Protein AF-A0A963BQV9-F1 (afdb_monomer_lite)

Radius of gyration: 18.22 Å; chains: 1; bounding box: 57×37×56 Å

Sequence (132 aa):
WLVTAITWWYSAHRGRRTQSETAPTADRTGKTGLRALRAACLANDPEAGGKALLEWGRLRWPDAPPRTLGSIAERAINIELKKQIAELERALYAAAPLPWQGAALLTQLETERRTESTDRQPEEAIAPLHPG

pLDDT: mean 72.44, std 16.56, range [37.59, 91.5]

Structure (mmCIF, N/CA/C/O backbone):
data_AF-A0A963BQV9-F1
#
_entry.id   AF-A0A963BQV9-F1
#
loop_
_atom_site.group_PDB
_atom_site.id
_atom_site.type_symbol
_atom_site.label_atom_id
_atom_site.label_alt_id
_atom_site.label_comp_id
_atom_site.label_asym_id
_atom_site.label_entity_id
_atom_site.label_seq_id
_atom_site.pdbx_PDB_ins_code
_atom_site.Cartn_x
_atom_site.Cartn_y
_atom_site.Cartn_z
_atom_site.occupancy
_atom_site.B_iso_or_equiv
_atom_site.auth_seq_id
_atom_site.auth_comp_id
_atom_site.auth_asym_id
_atom_site.auth_atom_id
_atom_site.pdbx_PDB_model_num
ATOM 1 N N . TRP A 1 1 ? -24.384 4.672 8.769 1.00 46.34 1 TRP A N 1
ATOM 2 C CA . TRP A 1 1 ? -24.883 4.233 7.451 1.00 46.34 1 TRP A CA 1
ATOM 3 C C . TRP A 1 1 ? -23.814 4.424 6.365 1.00 46.34 1 TRP A C 1
ATOM 5 O O . TRP A 1 1 ? -24.007 5.212 5.455 1.00 46.34 1 TRP A O 1
ATOM 15 N N . LEU A 1 2 ? -22.666 3.734 6.467 1.00 54.50 2 LEU A N 1
ATOM 16 C CA . LEU A 1 2 ? -21.540 3.835 5.506 1.00 54.50 2 LEU A CA 1
ATOM 17 C C . LEU A 1 2 ? -21.179 2.490 4.844 1.00 54.50 2 LEU A C 1
ATOM 19 O O . LEU A 1 2 ? -20.424 2.449 3.881 1.00 54.50 2 LEU A O 1
ATOM 23 N N . VAL A 1 3 ? -21.758 1.388 5.328 1.00 52.09 3 VAL A N 1
ATOM 24 C CA . VAL A 1 3 ? -21.404 0.019 4.918 1.00 52.09 3 VAL A CA 1
ATOM 25 C C . VAL A 1 3 ? -21.944 -0.332 3.522 1.00 52.09 3 VAL A C 1
ATOM 27 O O . VAL A 1 3 ? -21.373 -1.161 2.822 1.00 52.09 3 VAL A O 1
ATOM 30 N N . THR A 1 4 ? -23.010 0.326 3.063 1.00 54.84 4 THR A N 1
ATOM 31 C CA . THR A 1 4 ? -23.666 0.006 1.783 1.00 54.84 4 THR A CA 1
ATOM 32 C C . THR A 1 4 ? -23.031 0.659 0.557 1.00 54.84 4 THR A C 1
ATOM 34 O O . THR A 1 4 ? -23.158 0.119 -0.535 1.00 54.84 4 THR A O 1
ATOM 37 N N . ALA A 1 5 ? -22.318 1.780 0.694 1.00 58.75 5 ALA A N 1
ATOM 38 C CA . ALA A 1 5 ? -21.676 2.421 -0.462 1.00 58.75 5 ALA A CA 1
ATOM 39 C C . ALA A 1 5 ? -20.437 1.643 -0.946 1.00 58.75 5 ALA A C 1
ATOM 41 O O . ALA A 1 5 ? -20.077 1.671 -2.122 1.00 58.75 5 ALA A O 1
ATOM 42 N N . ILE A 1 6 ? -19.803 0.905 -0.034 1.00 58.41 6 ILE A N 1
ATOM 43 C CA . ILE A 1 6 ? -18.519 0.237 -0.256 1.00 58.41 6 ILE A CA 1
ATOM 44 C C . ILE A 1 6 ? -18.697 -1.075 -1.034 1.00 58.41 6 ILE A C 1
ATOM 46 O O . ILE A 1 6 ? -17.863 -1.427 -1.871 1.00 58.41 6 ILE A O 1
ATOM 50 N N . THR A 1 7 ? -19.811 -1.782 -0.836 1.00 57.69 7 THR A N 1
ATOM 51 C CA . THR A 1 7 ? -20.075 -3.063 -1.511 1.00 57.69 7 THR A CA 1
ATOM 52 C C . THR A 1 7 ? -20.254 -2.922 -3.024 1.00 57.69 7 THR A C 1
ATOM 54 O O . THR A 1 7 ? -19.905 -3.844 -3.762 1.00 57.69 7 THR A O 1
ATOM 57 N N . TRP A 1 8 ? -20.709 -1.764 -3.509 1.00 55.94 8 TRP A N 1
ATOM 58 C CA . TRP A 1 8 ? -20.878 -1.510 -4.944 1.00 55.94 8 TRP A CA 1
ATOM 59 C C . TRP A 1 8 ? -19.581 -1.131 -5.667 1.00 55.94 8 TRP A C 1
ATOM 61 O O . TRP A 1 8 ? -19.401 -1.491 -6.831 1.00 55.94 8 TRP A O 1
ATOM 71 N N . TRP A 1 9 ? -18.634 -0.470 -4.995 1.00 56.06 9 TRP A N 1
ATOM 72 C CA . TRP A 1 9 ? -17.355 -0.130 -5.630 1.00 56.06 9 TRP A CA 1
ATOM 73 C C . TRP A 1 9 ? -16.522 -1.396 -5.874 1.00 56.06 9 TRP A C 1
ATOM 75 O O . TRP A 1 9 ? -16.004 -1.608 -6.974 1.00 56.06 9 TRP A O 1
ATOM 85 N N . TYR A 1 10 ? -16.456 -2.300 -4.893 1.00 56.78 10 TYR A N 1
ATOM 86 C CA . TYR A 1 10 ? -15.684 -3.538 -5.025 1.00 56.78 10 TYR A CA 1
ATOM 87 C C . TYR A 1 10 ? -16.254 -4.523 -6.056 1.00 56.78 10 TYR A C 1
ATOM 89 O O . TYR A 1 10 ? -15.478 -5.255 -6.677 1.00 56.78 10 TYR A O 1
ATOM 97 N N . SER A 1 11 ? -17.573 -4.538 -6.280 1.00 52.81 11 SER A N 1
ATOM 98 C CA . SER A 1 11 ? -18.191 -5.389 -7.305 1.00 52.81 11 SER A CA 1
ATOM 99 C C . SER A 1 11 ? -18.044 -4.797 -8.710 1.00 52.81 11 SER A C 1
ATOM 101 O O . SER A 1 11 ? -17.703 -5.527 -9.641 1.00 52.81 11 SER A O 1
ATOM 103 N N . ALA A 1 12 ? -18.172 -3.474 -8.860 1.00 53.66 12 ALA A N 1
ATOM 104 C CA . ALA A 1 12 ? -17.993 -2.796 -10.143 1.00 53.66 12 ALA A CA 1
ATOM 105 C C . ALA A 1 12 ? -16.540 -2.857 -10.655 1.00 53.66 12 ALA A C 1
ATOM 107 O O . ALA A 1 12 ? -16.310 -2.895 -11.864 1.00 53.66 12 ALA A O 1
ATOM 108 N N . HIS A 1 13 ? -15.549 -2.915 -9.756 1.00 54.69 13 HIS A N 1
ATOM 109 C CA . HIS A 1 13 ? -14.131 -3.028 -10.129 1.00 54.69 13 HIS A CA 1
ATOM 110 C C . HIS A 1 13 ? -13.626 -4.468 -10.329 1.00 54.69 13 HIS A C 1
ATOM 112 O O . HIS A 1 13 ? -12.580 -4.657 -10.947 1.00 54.69 13 HIS A O 1
ATOM 118 N N . ARG A 1 14 ? -14.356 -5.500 -9.880 1.00 49.50 14 ARG A N 1
ATOM 119 C CA . ARG A 1 14 ? -14.003 -6.915 -10.139 1.00 49.50 14 ARG A CA 1
ATOM 120 C C . ARG A 1 14 ? -14.447 -7.429 -11.513 1.00 49.50 14 ARG A C 1
ATOM 122 O O . ARG A 1 14 ? -14.068 -8.534 -11.890 1.00 49.50 14 ARG A O 1
ATOM 129 N N . GLY A 1 15 ? -15.186 -6.629 -12.281 1.00 41.94 15 GLY A N 1
ATOM 130 C CA . GLY A 1 15 ? -15.764 -7.017 -13.572 1.00 41.94 15 GLY A CA 1
ATOM 131 C C . GLY A 1 15 ? -14.820 -7.045 -14.782 1.00 41.94 15 GLY A C 1
ATOM 132 O O . GLY A 1 15 ? -15.303 -7.191 -15.897 1.00 41.94 15 GLY A O 1
ATOM 133 N N . ARG A 1 16 ? -13.496 -6.898 -14.629 1.00 44.31 16 ARG A N 1
ATOM 134 C CA . ARG A 1 16 ? -12.549 -6.996 -15.764 1.00 44.31 16 ARG A CA 1
ATOM 135 C C . ARG A 1 16 ? -11.379 -7.919 -15.457 1.00 44.31 16 ARG A C 1
ATOM 137 O O . ARG A 1 16 ? -10.220 -7.519 -15.445 1.00 44.31 16 ARG A O 1
ATOM 144 N N . ARG A 1 17 ? -11.691 -9.188 -15.219 1.00 52.50 17 ARG A N 1
ATOM 145 C CA . ARG A 1 17 ? -10.735 -10.286 -15.382 1.00 52.50 17 ARG A CA 1
ATOM 146 C C . ARG A 1 17 ? -11.261 -11.231 -16.447 1.00 52.50 17 ARG A C 1
ATOM 148 O O . ARG A 1 17 ? -11.931 -12.181 -16.082 1.00 52.50 17 ARG A O 1
ATOM 155 N N . THR A 1 18 ? -10.941 -10.911 -17.703 1.00 47.69 18 THR A N 1
ATOM 156 C CA . THR A 1 18 ? -10.470 -11.816 -18.774 1.00 47.69 18 THR A CA 1
ATOM 157 C C . THR A 1 18 ? -10.569 -11.104 -20.126 1.00 47.69 18 THR A C 1
ATOM 159 O O . THR A 1 18 ? -11.643 -11.026 -20.703 1.00 47.69 18 THR A O 1
ATOM 162 N N . GLN A 1 19 ? -9.451 -10.589 -20.639 1.00 40.84 19 GLN A N 1
ATOM 163 C CA . GLN A 1 19 ? -8.916 -10.984 -21.950 1.00 40.84 19 GLN A CA 1
ATOM 164 C C . GLN A 1 19 ? -7.643 -10.204 -22.263 1.00 40.84 19 GLN A C 1
ATOM 166 O O . GLN A 1 19 ? -7.550 -8.997 -22.048 1.00 40.84 19 GLN A O 1
ATOM 171 N N . SER A 1 20 ? -6.658 -10.967 -22.715 1.00 51.47 20 SER A N 1
ATOM 172 C CA . SER A 1 20 ? -5.416 -10.523 -23.319 1.00 51.47 20 SER A CA 1
ATOM 173 C C . SER A 1 20 ? -5.659 -9.692 -24.585 1.00 51.47 20 SER A C 1
ATOM 175 O O . SER A 1 20 ? -6.724 -9.771 -25.191 1.00 51.47 20 SER A O 1
ATOM 177 N N . GLU A 1 21 ? -4.586 -9.010 -24.993 1.00 49.47 21 GLU A N 1
ATOM 178 C CA . GLU A 1 21 ? -4.182 -8.708 -26.376 1.00 49.47 21 GLU A CA 1
ATOM 179 C C . GLU A 1 21 ? -4.191 -7.226 -26.814 1.00 49.47 21 GLU A C 1
ATOM 181 O O . GLU A 1 21 ? -5.218 -6.560 -26.923 1.00 49.47 21 GLU A O 1
ATOM 186 N N . THR A 1 22 ? -2.980 -6.777 -27.182 1.00 37.59 22 THR A N 1
ATOM 187 C CA . THR A 1 22 ? -2.608 -5.642 -28.060 1.00 37.59 22 THR A CA 1
ATOM 188 C C . THR A 1 22 ? -2.680 -4.185 -27.549 1.00 37.59 22 THR A C 1
ATOM 190 O O . THR A 1 22 ? -3.659 -3.484 -27.758 1.00 37.59 22 THR A O 1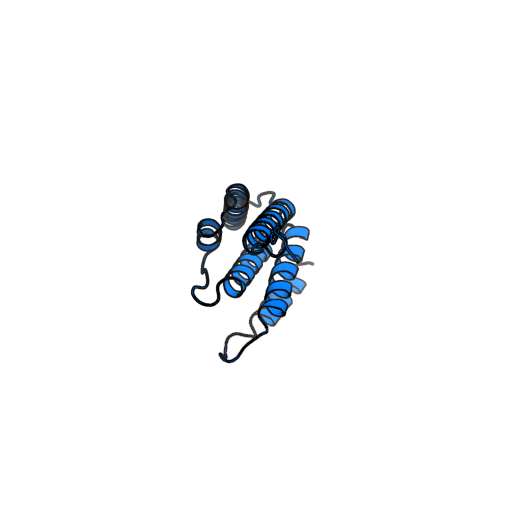
ATOM 193 N N . ALA A 1 23 ? -1.538 -3.710 -27.013 1.00 44.28 23 ALA A N 1
ATOM 194 C CA . ALA A 1 23 ? -0.941 -2.35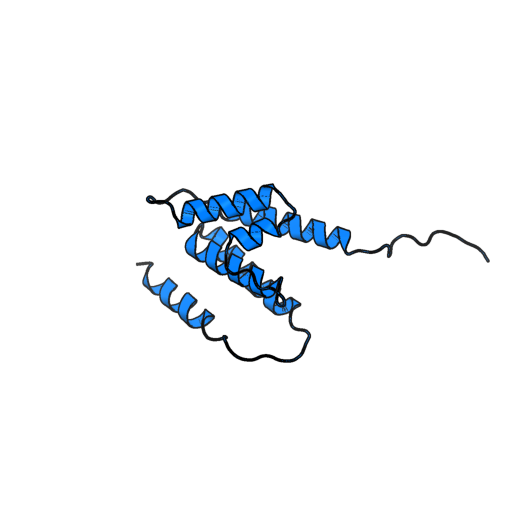6 -27.130 1.00 44.28 23 ALA A CA 1
ATOM 195 C C . ALA A 1 23 ? -1.805 -1.080 -26.866 1.00 44.28 23 ALA A C 1
ATOM 197 O O . ALA A 1 23 ? -2.941 -1.123 -26.410 1.00 44.28 23 ALA A O 1
ATOM 198 N N . PRO A 1 24 ? -1.215 0.119 -27.024 1.00 43.09 24 PRO A N 1
ATOM 199 C CA . PRO A 1 24 ? -0.716 0.979 -25.953 1.00 43.09 24 PRO A CA 1
ATOM 200 C C . PRO A 1 24 ? -1.837 1.653 -25.127 1.00 43.09 24 PRO A C 1
ATOM 202 O O . PRO A 1 24 ? -2.348 2.719 -25.465 1.00 43.09 24 PRO A O 1
ATOM 205 N N . THR A 1 25 ? -2.196 1.068 -23.983 1.00 46.78 25 THR A N 1
ATOM 206 C CA . THR A 1 25 ? -3.096 1.696 -22.989 1.00 46.78 25 THR A CA 1
ATOM 207 C C . THR A 1 25 ? -2.512 1.728 -21.570 1.00 46.78 25 THR A C 1
ATOM 209 O O . THR A 1 25 ? -3.204 2.112 -20.623 1.00 46.78 25 THR A O 1
ATOM 212 N N . ALA A 1 26 ? -1.222 1.402 -21.411 1.00 51.19 26 ALA A N 1
ATOM 213 C CA . ALA A 1 26 ? -0.512 1.421 -20.127 1.00 51.19 26 ALA A CA 1
ATOM 214 C C . ALA A 1 26 ? -0.632 2.781 -19.403 1.00 51.19 26 ALA A C 1
ATOM 216 O O . ALA A 1 26 ? -0.866 2.829 -18.193 1.00 51.19 26 ALA A O 1
ATOM 217 N N . ASP A 1 27 ? -0.601 3.889 -20.154 1.00 49.66 27 ASP A N 1
ATOM 218 C CA . ASP A 1 27 ? -0.718 5.250 -19.616 1.00 49.66 27 ASP A CA 1
ATOM 219 C C . ASP A 1 27 ? -2.094 5.594 -19.026 1.00 49.66 27 ASP A C 1
ATOM 221 O O . ASP A 1 27 ? -2.190 6.339 -18.045 1.00 49.66 27 ASP A O 1
ATOM 225 N N . ARG A 1 28 ? -3.189 5.078 -19.603 1.00 51.16 28 ARG A N 1
ATOM 226 C CA . ARG A 1 28 ? -4.550 5.373 -19.113 1.00 51.16 28 ARG A CA 1
ATOM 227 C C . ARG A 1 28 ? -4.897 4.520 -17.902 1.00 51.16 28 ARG A C 1
ATOM 229 O O . ARG A 1 28 ? -5.502 5.016 -16.952 1.00 51.16 28 ARG A O 1
ATOM 236 N N . THR A 1 29 ? -4.477 3.261 -17.900 1.00 54.50 29 THR A N 1
ATOM 237 C CA . THR A 1 29 ? -4.799 2.334 -16.814 1.00 54.50 29 THR A CA 1
ATOM 238 C C . THR A 1 29 ? -3.965 2.634 -15.566 1.00 54.50 29 THR A C 1
ATOM 240 O O . THR A 1 29 ? -4.523 2.696 -14.470 1.00 54.50 29 THR A O 1
ATOM 243 N N . GLY A 1 30 ? -2.678 2.980 -15.720 1.00 55.25 30 GLY A N 1
ATOM 244 C CA . GLY A 1 30 ? -1.825 3.417 -14.605 1.00 55.25 30 GLY A CA 1
ATOM 245 C C . GLY A 1 30 ? -2.341 4.675 -13.890 1.00 55.25 30 GLY A C 1
ATOM 246 O O . GLY A 1 30 ? -2.301 4.754 -12.659 1.00 55.25 30 GLY A O 1
ATOM 247 N N . LYS A 1 31 ? -2.918 5.630 -14.638 1.00 58.84 31 LYS A N 1
ATOM 248 C CA . LYS A 1 31 ? -3.572 6.827 -14.074 1.00 58.84 31 LYS A CA 1
ATOM 249 C C . LYS A 1 31 ? -4.822 6.485 -13.254 1.00 58.84 31 LYS A C 1
ATOM 251 O O . LYS A 1 31 ? -5.089 7.157 -12.260 1.00 58.84 31 LYS A O 1
ATOM 256 N N . THR A 1 32 ? -5.567 5.446 -13.631 1.00 64.00 32 THR A N 1
ATOM 257 C CA . THR A 1 32 ? -6.773 5.008 -12.906 1.00 64.00 32 THR A CA 1
ATOM 258 C C . THR A 1 32 ? -6.425 4.295 -11.598 1.00 64.00 32 THR A C 1
ATOM 260 O O . THR A 1 32 ? -7.012 4.616 -10.566 1.00 64.00 32 THR A O 1
ATOM 263 N N . GLY A 1 33 ? -5.418 3.412 -11.602 1.00 68.81 33 GLY A N 1
ATOM 264 C CA . GLY A 1 33 ? -4.957 2.728 -10.386 1.00 68.81 33 GLY A CA 1
ATOM 265 C C . GLY A 1 33 ? -4.441 3.700 -9.320 1.00 68.81 33 GLY A C 1
ATOM 266 O O . GLY A 1 33 ? -4.820 3.616 -8.153 1.00 68.81 33 GLY A O 1
ATOM 267 N N . LEU A 1 34 ? -3.661 4.704 -9.732 1.00 76.62 34 LEU A N 1
ATOM 268 C CA . LEU A 1 34 ? -3.154 5.729 -8.817 1.00 76.62 34 LEU A CA 1
ATOM 269 C C . LEU A 1 34 ? -4.267 6.642 -8.272 1.00 76.62 34 LEU A C 1
ATOM 271 O O . LEU A 1 34 ? -4.211 7.066 -7.121 1.00 76.62 34 LEU A O 1
ATOM 275 N N . ARG A 1 35 ? -5.296 6.946 -9.075 1.00 78.81 35 ARG A N 1
ATOM 276 C CA . ARG A 1 35 ? -6.464 7.717 -8.613 1.00 78.81 35 ARG A CA 1
ATOM 277 C C . ARG A 1 35 ? -7.245 6.976 -7.531 1.00 78.81 35 ARG A C 1
ATOM 279 O O . ARG A 1 35 ? -7.625 7.601 -6.545 1.00 78.81 35 ARG A O 1
ATOM 286 N N . ALA A 1 36 ? -7.457 5.671 -7.703 1.00 77.88 36 ALA A N 1
ATOM 287 C CA . ALA A 1 36 ? -8.114 4.839 -6.698 1.00 77.88 36 ALA A CA 1
ATOM 288 C C . ALA A 1 36 ? -7.296 4.784 -5.400 1.00 77.88 36 ALA A C 1
ATOM 290 O O . ALA A 1 36 ? -7.850 4.985 -4.321 1.00 77.88 36 ALA A O 1
ATOM 291 N N . LEU A 1 37 ? -5.973 4.618 -5.514 1.00 83.44 37 LEU A N 1
ATOM 292 C CA . LEU A 1 37 ? -5.072 4.674 -4.364 1.00 83.44 37 LEU A CA 1
ATOM 293 C C . LEU A 1 37 ? -5.153 6.035 -3.667 1.00 83.44 37 LEU A C 1
ATOM 295 O O . LEU A 1 37 ? -5.293 6.091 -2.451 1.00 83.44 37 LEU A O 1
ATOM 299 N N . ARG A 1 38 ? -5.158 7.136 -4.430 1.00 84.12 38 ARG A N 1
ATOM 300 C CA . ARG A 1 38 ? -5.282 8.485 -3.869 1.00 84.12 38 ARG A CA 1
ATOM 301 C C . ARG A 1 38 ? -6.584 8.676 -3.097 1.00 84.12 38 ARG A C 1
ATOM 303 O O . ARG A 1 38 ? -6.553 9.226 -2.003 1.00 84.12 38 ARG A O 1
ATOM 310 N N . ALA A 1 39 ? -7.707 8.209 -3.637 1.00 81.88 39 ALA A N 1
ATOM 311 C CA . ALA A 1 39 ? -8.998 8.287 -2.958 1.00 81.88 39 ALA A CA 1
ATOM 312 C C . ALA A 1 39 ? -9.009 7.480 -1.647 1.00 81.88 39 ALA A C 1
ATOM 314 O O . ALA A 1 39 ? -9.432 8.003 -0.619 1.00 81.88 39 ALA A O 1
ATOM 315 N N . ALA A 1 40 ? -8.487 6.250 -1.663 1.00 83.50 40 ALA A N 1
ATOM 316 C CA . ALA A 1 40 ? -8.382 5.410 -0.470 1.00 83.50 40 ALA A CA 1
ATOM 317 C C . ALA A 1 40 ? -7.476 6.030 0.605 1.00 83.50 40 ALA A C 1
ATOM 319 O O . ALA A 1 40 ? -7.808 6.045 1.789 1.00 83.50 40 ALA A O 1
ATOM 320 N N . CYS A 1 41 ? -6.355 6.607 0.178 1.00 83.31 41 CYS A N 1
ATOM 321 C CA . CYS A 1 41 ? -5.418 7.289 1.055 1.00 83.31 41 CYS A CA 1
ATOM 322 C C . CYS A 1 41 ? -5.999 8.569 1.672 1.00 83.31 41 CYS A C 1
ATOM 324 O O . CYS A 1 41 ? -5.745 8.834 2.841 1.00 83.31 41 CYS A O 1
ATOM 326 N N . LEU A 1 42 ? -6.800 9.342 0.929 1.00 82.56 42 LEU A N 1
ATOM 327 C CA . LEU A 1 42 ? -7.521 10.505 1.468 1.00 82.56 42 LEU A CA 1
ATOM 328 C C . LEU A 1 42 ? -8.620 10.100 2.458 1.00 82.56 42 LEU A C 1
ATOM 330 O O . LEU A 1 42 ? -8.900 10.839 3.397 1.00 82.56 42 LEU A O 1
ATOM 334 N N . ALA A 1 43 ? -9.222 8.926 2.263 1.00 82.38 43 ALA A N 1
ATOM 335 C CA . ALA A 1 43 ? -10.189 8.349 3.189 1.00 82.38 43 ALA A CA 1
ATOM 336 C C . ALA A 1 43 ? -9.539 7.689 4.422 1.00 82.38 43 ALA A C 1
ATOM 338 O O . ALA A 1 43 ? -10.266 7.260 5.314 1.00 82.38 43 ALA A O 1
ATOM 339 N N . ASN A 1 44 ? -8.199 7.599 4.480 1.00 84.31 44 ASN A N 1
ATOM 340 C CA . ASN A 1 44 ? -7.445 6.837 5.484 1.00 84.31 44 ASN A CA 1
ATOM 341 C C . ASN A 1 44 ? -7.976 5.403 5.671 1.00 84.31 44 ASN A C 1
ATOM 343 O O . ASN A 1 44 ? -7.997 4.877 6.781 1.00 84.31 44 ASN A O 1
ATOM 347 N N . ASP A 1 45 ? -8.402 4.769 4.576 1.00 85.06 45 ASP A N 1
ATOM 348 C CA . ASP A 1 45 ? -8.917 3.401 4.575 1.00 85.06 45 ASP A CA 1
ATOM 349 C C . ASP A 1 45 ? -7.793 2.419 4.184 1.00 85.06 45 ASP A C 1
ATOM 351 O O . ASP A 1 45 ? -7.454 2.326 2.995 1.00 85.06 45 ASP A O 1
ATOM 355 N N . PRO A 1 46 ? -7.192 1.689 5.147 1.00 85.69 46 PRO A N 1
ATOM 356 C CA . PRO A 1 46 ? -6.102 0.765 4.857 1.00 85.69 46 PRO A CA 1
ATOM 357 C C . PRO A 1 46 ? -6.558 -0.407 3.978 1.00 85.69 46 PRO A C 1
ATOM 359 O O . PRO A 1 46 ? -5.804 -0.846 3.111 1.00 85.69 46 PRO A O 1
ATOM 362 N N . GLU A 1 47 ? -7.799 -0.887 4.105 1.00 84.81 47 GLU A N 1
ATOM 363 C CA . GLU A 1 47 ? -8.316 -1.962 3.249 1.00 84.81 47 GLU A CA 1
ATOM 364 C C . GLU A 1 47 ? -8.406 -1.538 1.787 1.00 84.81 47 GLU A C 1
ATOM 366 O O . GLU A 1 47 ? -7.964 -2.266 0.886 1.00 84.81 47 GLU A O 1
ATOM 371 N N . ALA A 1 48 ? -8.983 -0.362 1.546 1.00 83.44 48 ALA A N 1
ATOM 372 C CA . ALA A 1 48 ? -9.055 0.205 0.209 1.00 83.44 48 ALA A CA 1
ATOM 373 C C . ALA A 1 48 ? -7.656 0.545 -0.321 1.00 83.44 48 ALA A C 1
ATOM 375 O O . ALA A 1 48 ? -7.363 0.270 -1.487 1.00 83.44 48 ALA A O 1
ATOM 376 N N . GLY A 1 49 ? -6.775 1.065 0.539 1.00 86.19 49 GLY A N 1
ATOM 377 C CA . GLY A 1 49 ? -5.392 1.400 0.211 1.00 86.19 49 GLY A CA 1
ATOM 378 C C . GLY A 1 49 ? -4.597 0.181 -0.248 1.00 86.19 49 GLY A C 1
ATOM 379 O O . GLY A 1 49 ? -3.992 0.210 -1.318 1.00 86.19 49 GLY A O 1
ATOM 380 N N . GLY A 1 50 ? -4.666 -0.926 0.496 1.00 86.56 50 GLY A N 1
ATOM 381 C CA . GLY A 1 50 ? -3.979 -2.173 0.157 1.00 86.56 50 GLY A CA 1
ATOM 382 C C . GLY A 1 50 ? -4.446 -2.770 -1.169 1.00 86.56 50 GLY A C 1
ATOM 383 O O . GLY A 1 50 ? -3.633 -3.135 -2.020 1.00 86.56 50 GLY A O 1
ATOM 384 N N . LYS A 1 51 ? -5.761 -2.815 -1.403 1.00 84.81 51 LYS A N 1
ATOM 385 C CA . LYS A 1 51 ? -6.315 -3.325 -2.668 1.00 84.81 51 LYS A CA 1
ATOM 386 C C . LYS A 1 51 ? -5.930 -2.429 -3.848 1.00 84.81 51 LYS A C 1
ATOM 388 O O . LYS A 1 51 ? -5.509 -2.939 -4.884 1.00 84.81 51 LYS A O 1
ATOM 393 N N . ALA A 1 52 ? -6.030 -1.109 -3.690 1.00 86.38 52 ALA A N 1
ATOM 394 C CA . ALA A 1 52 ? -5.651 -0.160 -4.731 1.00 86.38 52 ALA A CA 1
ATOM 395 C C . ALA A 1 52 ? -4.147 -0.206 -5.042 1.00 86.38 52 ALA A C 1
ATOM 397 O O . ALA A 1 52 ? -3.761 -0.108 -6.207 1.00 86.38 52 ALA A O 1
ATOM 398 N N . LEU A 1 53 ? -3.302 -0.409 -4.027 1.00 86.94 53 LEU A N 1
ATOM 399 C CA . LEU A 1 53 ? -1.858 -0.545 -4.196 1.00 86.94 53 LEU A CA 1
ATOM 400 C C . LEU A 1 53 ? -1.493 -1.838 -4.940 1.00 86.94 53 LEU A C 1
ATOM 402 O O . LEU A 1 53 ? -0.658 -1.805 -5.843 1.00 86.94 53 LEU A O 1
ATOM 406 N N . LEU A 1 54 ? -2.165 -2.955 -4.641 1.00 86.62 54 LEU A N 1
ATOM 407 C CA . LEU A 1 54 ? -2.015 -4.204 -5.397 1.00 86.62 54 LEU A CA 1
ATOM 408 C C . LEU A 1 54 ? -2.407 -4.044 -6.866 1.00 86.62 54 LEU A C 1
ATOM 410 O O . LEU A 1 54 ? -1.666 -4.475 -7.750 1.00 86.62 54 LEU A O 1
ATOM 414 N N . GLU A 1 55 ? -3.546 -3.409 -7.143 1.00 83.38 55 GLU A N 1
ATOM 415 C CA . GLU A 1 55 ? -3.974 -3.146 -8.520 1.00 83.38 55 GLU A CA 1
ATOM 416 C C . GLU A 1 55 ? -2.991 -2.220 -9.242 1.00 83.38 55 GLU A C 1
ATOM 418 O O . GLU A 1 55 ? -2.593 -2.510 -10.368 1.00 83.38 55 GLU A O 1
ATOM 423 N N . TRP A 1 56 ? -2.504 -1.165 -8.582 1.00 85.75 56 TRP A N 1
ATOM 424 C CA . TRP A 1 56 ? -1.429 -0.334 -9.126 1.00 85.75 56 TRP A CA 1
ATOM 425 C C . TRP A 1 56 ? -0.178 -1.164 -9.460 1.00 85.75 56 TRP A C 1
ATOM 427 O O . TRP A 1 56 ? 0.364 -1.024 -10.555 1.00 85.75 56 TRP A O 1
ATOM 437 N N . GLY A 1 57 ? 0.234 -2.079 -8.579 1.00 84.75 57 GLY A N 1
ATOM 438 C CA . GLY A 1 57 ? 1.364 -2.976 -8.819 1.00 84.75 57 GLY A CA 1
ATOM 439 C C . GLY A 1 57 ? 1.149 -3.901 -10.022 1.00 84.75 57 GLY A C 1
ATOM 440 O O . GLY A 1 57 ? 2.045 -4.053 -10.850 1.00 84.75 57 GLY A O 1
ATOM 441 N N . ARG A 1 58 ? -0.051 -4.472 -10.185 1.00 83.19 58 ARG A N 1
ATOM 442 C CA . ARG A 1 58 ? -0.401 -5.289 -11.367 1.00 83.19 58 ARG A CA 1
ATOM 443 C C . ARG A 1 58 ? -0.296 -4.498 -12.669 1.00 83.19 58 ARG A C 1
ATOM 445 O O . ARG A 1 58 ? 0.104 -5.053 -13.685 1.00 83.19 58 ARG A O 1
ATOM 452 N N . LEU A 1 59 ? -0.662 -3.219 -12.638 1.00 80.81 59 LEU A N 1
ATOM 453 C CA . LEU A 1 59 ? -0.587 -2.327 -13.795 1.00 80.81 59 LEU A CA 1
ATOM 454 C C . LEU A 1 59 ? 0.843 -1.866 -14.084 1.00 80.81 59 LEU A C 1
ATOM 456 O O . LEU A 1 59 ? 1.200 -1.675 -15.243 1.00 80.81 59 LEU A O 1
ATOM 460 N N . ARG A 1 60 ? 1.651 -1.677 -13.036 1.00 80.31 60 ARG A N 1
ATOM 461 C CA . ARG A 1 60 ? 3.059 -1.279 -13.134 1.00 80.31 60 ARG A CA 1
ATOM 462 C C . ARG A 1 60 ? 3.940 -2.417 -13.653 1.00 80.31 60 ARG A C 1
ATOM 464 O O . ARG A 1 60 ? 4.862 -2.147 -14.415 1.00 80.31 60 ARG A O 1
ATOM 471 N N . TRP A 1 61 ? 3.655 -3.657 -13.256 1.00 82.69 61 TRP A N 1
ATOM 472 C CA . TRP A 1 61 ? 4.424 -4.847 -13.628 1.00 82.69 61 TRP A CA 1
ATOM 473 C C . TRP A 1 61 ? 3.522 -5.926 -14.250 1.00 82.69 61 TRP A C 1
ATOM 475 O O . TRP A 1 61 ? 3.231 -6.926 -13.589 1.00 82.69 61 TRP A O 1
ATOM 485 N N . PRO A 1 62 ? 3.074 -5.748 -15.506 1.00 76.19 62 PRO A N 1
ATOM 486 C CA . PRO A 1 62 ? 2.195 -6.712 -16.167 1.00 76.19 62 PRO A CA 1
ATOM 487 C C . PRO A 1 62 ? 2.860 -8.080 -16.386 1.00 76.19 62 PRO A C 1
ATOM 489 O O . PRO A 1 62 ? 2.180 -9.094 -16.252 1.00 76.19 62 PRO A O 1
ATOM 492 N N . ASP A 1 63 ? 4.172 -8.122 -16.652 1.00 76.31 63 ASP A N 1
ATOM 493 C CA . ASP A 1 63 ? 4.925 -9.366 -16.890 1.00 76.31 63 ASP A CA 1
ATOM 494 C C . ASP A 1 63 ? 5.079 -10.236 -15.634 1.00 76.31 63 ASP A C 1
ATOM 496 O O . ASP A 1 63 ? 5.037 -11.462 -15.695 1.00 76.31 63 ASP A O 1
ATOM 500 N N . ALA A 1 64 ? 5.231 -9.605 -14.470 1.00 79.62 64 ALA A N 1
ATOM 501 C CA . ALA A 1 64 ? 5.386 -10.288 -13.189 1.00 79.62 64 ALA A CA 1
ATOM 502 C C . ALA A 1 64 ? 4.545 -9.574 -12.122 1.00 79.62 64 ALA A C 1
ATOM 504 O O . ALA A 1 64 ? 5.109 -8.837 -11.302 1.00 79.62 64 ALA A O 1
ATOM 505 N N . PRO A 1 65 ? 3.210 -9.752 -12.129 1.00 80.50 65 PRO A N 1
ATOM 506 C CA . PRO A 1 65 ? 2.310 -8.983 -11.286 1.00 80.50 65 PRO A CA 1
ATOM 507 C C . PRO A 1 65 ? 2.492 -9.360 -9.810 1.00 80.50 65 PRO A C 1
ATOM 509 O O . PRO A 1 65 ? 2.344 -10.536 -9.454 1.00 80.50 65 PRO A O 1
ATOM 512 N N . PRO A 1 66 ? 2.774 -8.389 -8.925 1.00 80.88 66 PRO A N 1
ATOM 513 C CA . PRO A 1 66 ? 2.889 -8.656 -7.499 1.00 80.88 66 PRO A CA 1
ATOM 514 C C . PRO A 1 66 ? 1.545 -9.136 -6.938 1.00 80.88 66 PRO A C 1
ATOM 516 O O . PRO A 1 66 ? 0.477 -8.627 -7.291 1.00 80.88 66 PRO A O 1
ATOM 519 N N . ARG A 1 67 ? 1.598 -10.152 -6.070 1.00 82.50 67 ARG A N 1
ATOM 520 C CA . ARG A 1 67 ? 0.408 -10.754 -5.437 1.00 82.50 67 ARG A CA 1
ATOM 521 C C . ARG A 1 67 ? 0.218 -10.301 -3.990 1.00 82.50 67 ARG A C 1
ATOM 523 O O . ARG A 1 67 ? -0.861 -10.503 -3.442 1.00 82.50 67 ARG A O 1
ATOM 530 N N . THR A 1 68 ? 1.241 -9.692 -3.397 1.00 86.62 68 THR A N 1
ATOM 531 C CA . THR A 1 68 ? 1.255 -9.197 -2.018 1.00 86.62 68 THR A CA 1
ATOM 532 C C . THR A 1 68 ? 1.808 -7.774 -1.974 1.00 86.62 68 THR A C 1
ATOM 534 O O . THR A 1 68 ? 2.504 -7.337 -2.896 1.00 86.62 68 THR A O 1
ATOM 537 N N . LEU A 1 69 ? 1.476 -7.044 -0.907 1.00 87.44 69 LEU A N 1
ATOM 538 C CA . LEU A 1 69 ? 2.005 -5.703 -0.661 1.00 87.44 69 LEU A CA 1
ATOM 539 C C . LEU A 1 69 ? 3.518 -5.754 -0.405 1.00 87.44 69 LEU A C 1
ATOM 541 O O . LEU A 1 69 ? 4.254 -4.969 -1.000 1.00 87.44 69 LEU A O 1
ATOM 545 N N . GLY A 1 70 ? 3.993 -6.759 0.336 1.00 87.19 70 GLY A N 1
ATOM 546 C CA . GLY A 1 70 ? 5.419 -7.072 0.462 1.00 87.19 70 GLY A CA 1
ATOM 547 C C . GLY A 1 70 ? 6.169 -7.185 -0.875 1.00 87.19 70 GLY A C 1
ATOM 548 O O . GLY A 1 70 ? 7.216 -6.565 -1.028 1.00 87.19 70 GLY A O 1
ATOM 549 N N . SER A 1 71 ? 5.618 -7.857 -1.897 1.00 87.19 71 SER A N 1
ATOM 550 C CA . SER A 1 71 ? 6.273 -7.931 -3.220 1.00 87.19 71 SER A CA 1
ATOM 551 C C . SER A 1 71 ? 6.394 -6.574 -3.922 1.00 87.19 71 SER A C 1
ATOM 553 O O . SER A 1 71 ? 7.268 -6.391 -4.767 1.00 87.19 71 SER A O 1
ATOM 555 N N . ILE A 1 72 ? 5.513 -5.620 -3.608 1.00 87.81 72 ILE A N 1
ATOM 556 C CA . ILE A 1 72 ? 5.626 -4.240 -4.099 1.00 87.81 72 ILE A CA 1
ATOM 557 C C . ILE A 1 72 ? 6.739 -3.516 -3.337 1.00 87.81 72 ILE A C 1
ATOM 559 O O . ILE A 1 72 ? 7.563 -2.853 -3.960 1.00 87.81 72 ILE A O 1
ATOM 563 N N . ALA A 1 73 ? 6.807 -3.686 -2.014 1.00 89.31 73 ALA A N 1
ATOM 564 C CA . ALA A 1 73 ? 7.860 -3.106 -1.182 1.00 89.31 73 ALA A CA 1
ATOM 565 C C . ALA A 1 73 ? 9.260 -3.635 -1.542 1.00 89.31 73 ALA A C 1
ATOM 567 O O . ALA A 1 73 ? 10.231 -2.882 -1.531 1.00 89.31 73 ALA A O 1
ATOM 568 N N . GLU A 1 74 ? 9.388 -4.908 -1.911 1.00 88.81 74 GLU A N 1
ATOM 569 C CA . GLU A 1 74 ? 10.656 -5.476 -2.383 1.00 88.81 74 GLU A CA 1
ATOM 570 C C . GLU A 1 74 ? 11.170 -4.761 -3.634 1.00 88.81 74 GLU A C 1
ATOM 572 O O . GLU A 1 74 ? 12.360 -4.457 -3.723 1.00 88.81 74 GLU A O 1
ATOM 577 N N . ARG A 1 75 ? 10.259 -4.439 -4.559 1.00 85.38 75 ARG A N 1
ATOM 578 C CA . ARG A 1 75 ? 10.558 -3.754 -5.823 1.00 85.38 75 ARG A CA 1
ATOM 579 C C . ARG A 1 75 ? 10.728 -2.249 -5.677 1.00 85.38 75 ARG A C 1
ATOM 581 O O . ARG A 1 75 ? 11.283 -1.634 -6.582 1.00 85.38 75 ARG A O 1
ATOM 588 N N . ALA A 1 76 ? 10.248 -1.671 -4.579 1.00 85.69 76 ALA A N 1
ATOM 589 C CA . ALA A 1 76 ? 10.424 -0.257 -4.309 1.00 85.69 76 ALA A CA 1
ATOM 590 C C . ALA A 1 76 ? 11.912 0.069 -4.119 1.00 85.69 76 ALA A C 1
ATOM 592 O O . ALA A 1 76 ? 12.659 -0.690 -3.493 1.00 85.69 76 ALA A O 1
ATOM 593 N N . ILE A 1 77 ? 12.347 1.210 -4.634 1.00 85.19 77 ILE A N 1
ATOM 594 C CA . ILE A 1 77 ? 13.718 1.701 -4.449 1.00 85.19 77 ILE A CA 1
ATOM 595 C C . ILE A 1 77 ? 13.789 2.555 -3.179 1.00 85.19 77 ILE A C 1
ATOM 597 O O . ILE A 1 77 ? 14.763 2.487 -2.428 1.00 85.19 77 ILE A O 1
ATOM 601 N N . ASN A 1 78 ? 12.735 3.322 -2.885 1.00 86.19 78 ASN A N 1
ATOM 602 C CA . ASN A 1 78 ? 12.705 4.215 -1.736 1.00 86.19 78 ASN A CA 1
ATOM 603 C C . ASN A 1 78 ? 12.420 3.436 -0.440 1.00 86.19 78 ASN A C 1
ATOM 605 O O . ASN A 1 78 ? 11.345 2.863 -0.260 1.00 86.19 78 ASN A O 1
ATOM 609 N N . ILE A 1 79 ? 13.367 3.467 0.503 1.00 87.75 79 ILE A N 1
ATOM 610 C CA . ILE A 1 79 ? 13.234 2.840 1.830 1.00 87.75 79 ILE A CA 1
ATOM 611 C C . ILE A 1 79 ? 12.005 3.373 2.577 1.00 87.75 79 ILE A C 1
ATOM 613 O O . ILE A 1 79 ? 11.323 2.617 3.267 1.00 87.75 79 ILE A O 1
ATOM 617 N N . GLU A 1 80 ? 11.692 4.657 2.425 1.00 88.38 80 GLU A N 1
ATOM 618 C CA . GLU A 1 80 ? 10.547 5.267 3.092 1.00 88.38 80 GLU A CA 1
ATOM 619 C C . GLU A 1 80 ? 9.224 4.769 2.499 1.00 88.38 80 GLU A C 1
ATOM 621 O O . GLU A 1 80 ? 8.280 4.508 3.244 1.00 88.38 80 GLU A O 1
ATOM 626 N N . LEU A 1 81 ? 9.169 4.500 1.187 1.00 88.00 81 LEU A N 1
ATOM 627 C CA . LEU A 1 81 ? 8.013 3.827 0.591 1.00 88.00 81 LEU A CA 1
ATOM 628 C C . LEU A 1 81 ? 7.844 2.413 1.166 1.00 88.00 81 LEU A C 1
ATOM 630 O O . LEU A 1 81 ? 6.727 2.033 1.515 1.00 88.00 81 LEU A O 1
ATOM 634 N N . LYS A 1 82 ? 8.934 1.653 1.341 1.00 91.50 82 LYS A N 1
ATOM 635 C CA . LYS A 1 82 ? 8.873 0.312 1.959 1.00 91.50 82 LYS A CA 1
ATOM 636 C C . LYS A 1 82 ? 8.282 0.358 3.363 1.00 91.50 82 LYS A C 1
ATOM 638 O O . LYS A 1 82 ? 7.414 -0.452 3.680 1.00 91.50 82 LYS A O 1
ATOM 643 N N . LYS A 1 83 ? 8.714 1.318 4.189 1.00 91.06 83 LYS A N 1
ATOM 644 C CA . LYS A 1 83 ? 8.163 1.508 5.539 1.00 91.06 83 LYS A CA 1
ATOM 645 C C . LYS A 1 83 ? 6.674 1.817 5.501 1.00 91.06 83 LYS A C 1
ATOM 647 O O . LYS A 1 83 ? 5.917 1.193 6.231 1.00 91.06 83 LYS A O 1
ATOM 652 N N . GLN A 1 84 ? 6.249 2.723 4.623 1.00 90.69 84 GLN A N 1
ATOM 653 C CA . GLN A 1 84 ? 4.838 3.081 4.486 1.00 90.69 84 GLN A CA 1
ATOM 654 C C . GLN A 1 84 ? 3.972 1.886 4.055 1.00 90.69 84 GLN A C 1
ATOM 656 O O . GLN A 1 84 ? 2.853 1.718 4.541 1.00 90.69 84 GLN A O 1
ATOM 661 N N . ILE A 1 85 ? 4.492 1.011 3.188 1.00 90.56 85 ILE A N 1
ATOM 662 C CA . ILE A 1 85 ? 3.811 -0.234 2.806 1.00 90.56 85 ILE A CA 1
ATOM 663 C C . ILE A 1 85 ? 3.726 -1.204 3.995 1.00 90.56 85 ILE A C 1
ATOM 665 O O . ILE A 1 85 ? 2.668 -1.787 4.224 1.00 90.56 85 ILE A O 1
ATOM 669 N N . ALA A 1 86 ? 4.790 -1.337 4.788 1.00 89.94 86 ALA A N 1
ATOM 670 C CA . ALA A 1 86 ? 4.772 -2.162 5.996 1.00 89.94 86 ALA A CA 1
ATOM 671 C C . ALA A 1 86 ? 3.810 -1.613 7.069 1.00 89.94 86 ALA A C 1
ATOM 673 O O . ALA A 1 86 ? 3.124 -2.379 7.743 1.00 89.94 86 ALA A O 1
ATOM 674 N N . GLU A 1 87 ? 3.706 -0.288 7.219 1.00 90.06 87 GLU A N 1
ATOM 675 C CA . GLU A 1 87 ? 2.725 0.349 8.107 1.00 90.06 87 GLU A CA 1
ATOM 676 C C . GLU A 1 87 ? 1.289 0.075 7.663 1.00 90.06 87 GLU A C 1
ATOM 678 O O . GLU A 1 87 ? 0.430 -0.198 8.504 1.00 90.06 87 GLU A O 1
ATOM 683 N N . LEU A 1 88 ? 1.038 0.098 6.352 1.00 89.38 88 LEU A N 1
ATOM 684 C CA . LEU A 1 88 ? -0.240 -0.293 5.768 1.00 89.38 88 LEU A CA 1
ATOM 685 C C . LEU A 1 88 ? -0.555 -1.770 6.047 1.00 89.38 88 LEU A C 1
ATOM 687 O O . LEU A 1 88 ? -1.651 -2.075 6.508 1.00 89.38 88 LEU A O 1
ATOM 691 N N . GLU A 1 89 ? 0.392 -2.686 5.830 1.00 89.56 89 GLU A N 1
ATOM 692 C CA . GLU A 1 89 ? 0.216 -4.104 6.181 1.00 89.56 89 GLU A CA 1
ATOM 693 C C . GLU A 1 89 ? -0.084 -4.278 7.674 1.00 89.56 89 GLU A C 1
ATOM 695 O O . GLU A 1 89 ? -1.005 -5.005 8.046 1.00 89.56 89 GLU A O 1
ATOM 700 N N . ARG A 1 90 ? 0.623 -3.552 8.544 1.00 88.62 90 ARG A N 1
ATOM 701 C CA . ARG A 1 90 ? 0.355 -3.580 9.983 1.00 88.62 90 ARG A CA 1
ATOM 702 C C . ARG A 1 90 ? -1.048 -3.072 10.309 1.00 88.62 90 ARG A C 1
ATOM 704 O O . ARG A 1 90 ? -1.710 -3.675 11.141 1.00 88.62 90 ARG A O 1
ATOM 711 N N . ALA A 1 91 ? -1.507 -1.997 9.671 1.00 87.56 91 ALA A N 1
ATOM 712 C CA . ALA A 1 91 ? -2.856 -1.469 9.867 1.00 87.56 91 ALA A CA 1
ATOM 713 C C . ALA A 1 91 ? -3.946 -2.434 9.365 1.00 87.56 91 ALA A C 1
ATOM 715 O O . ALA A 1 91 ? -5.006 -2.515 9.976 1.00 87.56 91 ALA A O 1
ATOM 716 N N . LEU A 1 92 ? -3.672 -3.187 8.294 1.00 85.38 92 LEU A N 1
ATOM 717 C CA . LEU A 1 92 ? -4.571 -4.206 7.741 1.00 85.38 92 LEU A CA 1
ATOM 718 C C . LEU A 1 92 ? -4.727 -5.429 8.646 1.00 85.38 92 LEU A C 1
ATOM 720 O O . LEU A 1 92 ? -5.820 -5.975 8.759 1.00 85.38 92 LEU A O 1
ATOM 724 N N . TYR A 1 93 ? -3.631 -5.882 9.254 1.00 85.75 93 TYR A N 1
ATOM 725 C CA . TYR A 1 93 ? -3.605 -7.115 10.046 1.00 85.75 93 TYR A CA 1
ATOM 726 C C . TYR A 1 93 ? -3.648 -6.880 11.556 1.00 85.75 93 TYR A C 1
ATOM 728 O O . TYR A 1 93 ? -3.560 -7.832 12.333 1.00 85.75 93 TYR A O 1
ATOM 736 N N . ALA A 1 94 ? -3.759 -5.632 12.000 1.00 84.44 94 ALA A N 1
ATOM 737 C CA . ALA A 1 94 ? -3.840 -5.345 13.415 1.00 84.44 94 ALA A CA 1
ATOM 738 C C . ALA A 1 94 ? -5.150 -5.842 14.023 1.00 84.44 94 ALA A C 1
ATOM 740 O O . ALA A 1 94 ? -6.230 -5.687 13.462 1.00 84.44 94 ALA A O 1
ATOM 741 N N . ALA A 1 95 ? -5.046 -6.376 15.238 1.00 78.31 95 ALA A N 1
ATOM 742 C CA . ALA A 1 95 ? -6.201 -6.815 16.014 1.00 78.31 95 ALA A CA 1
ATOM 743 C C . ALA A 1 95 ? -7.123 -5.653 16.438 1.00 78.31 95 ALA A C 1
ATOM 745 O O . ALA A 1 95 ? -8.272 -5.884 16.807 1.00 78.31 95 ALA A O 1
ATOM 746 N N . ALA A 1 96 ? -6.625 -4.413 16.397 1.00 78.06 96 ALA A N 1
ATOM 747 C CA . ALA A 1 96 ? -7.368 -3.200 16.709 1.00 78.06 96 ALA A CA 1
ATOM 748 C C . ALA A 1 96 ? -7.168 -2.150 15.601 1.00 78.06 96 ALA A C 1
ATOM 750 O O . ALA A 1 96 ? -6.119 -2.159 14.956 1.00 78.06 96 ALA A O 1
ATOM 751 N N . PRO A 1 97 ? -8.120 -1.221 15.391 1.00 73.00 97 PRO A N 1
ATOM 752 C CA . PRO A 1 97 ? -7.966 -0.145 14.416 1.00 73.00 97 PRO A CA 1
ATOM 753 C C . PRO A 1 97 ? -6.753 0.728 14.760 1.00 73.00 97 PRO A C 1
ATOM 755 O O . PRO A 1 97 ? -6.746 1.401 15.792 1.00 73.00 97 PRO A O 1
ATOM 758 N N . LEU A 1 98 ? -5.725 0.724 13.906 1.00 79.75 98 LEU A N 1
ATOM 759 C CA . LEU A 1 98 ? -4.602 1.653 14.031 1.00 79.75 98 LEU A CA 1
ATOM 760 C C . LEU A 1 98 ? -4.847 2.925 13.214 1.00 79.75 98 LEU A C 1
ATOM 762 O O . LEU A 1 98 ? -5.399 2.853 12.115 1.00 79.75 98 LEU A O 1
ATOM 766 N N . PRO A 1 99 ? -4.365 4.083 13.699 1.00 76.62 99 PRO A N 1
ATOM 767 C CA . PRO A 1 99 ? -4.308 5.284 12.886 1.00 76.62 99 PRO A CA 1
ATOM 768 C C . PRO A 1 99 ? -3.309 5.066 11.743 1.00 76.62 99 PRO A C 1
ATOM 770 O O . PRO A 1 99 ? -2.097 5.024 11.955 1.00 76.62 99 PRO A O 1
ATOM 773 N N . TRP A 1 100 ? -3.825 4.919 10.526 1.00 85.44 100 TRP A N 1
ATOM 774 C CA . TRP A 1 100 ? -3.039 4.861 9.298 1.00 85.44 100 TRP A CA 1
ATOM 775 C C . TRP A 1 100 ? -3.208 6.165 8.515 1.00 85.44 100 TRP A C 1
ATOM 777 O O . TRP A 1 100 ? -4.315 6.686 8.399 1.00 85.44 100 TRP A O 1
ATOM 787 N N . GLN A 1 101 ? -2.105 6.703 7.994 1.00 84.31 101 GLN A N 1
ATOM 788 C CA . GLN A 1 101 ? -2.076 7.975 7.271 1.00 84.31 101 GLN A CA 1
ATOM 789 C C . GLN A 1 101 ? -1.756 7.718 5.803 1.00 84.31 101 GLN A C 1
ATOM 791 O O . GLN A 1 101 ? -0.598 7.714 5.384 1.00 84.31 101 GLN A O 1
ATOM 796 N N . GLY A 1 102 ? -2.796 7.533 4.992 1.00 83.31 102 GLY A N 1
ATOM 797 C CA . GLY A 1 102 ? -2.618 7.187 3.582 1.00 83.31 102 GLY A CA 1
ATOM 798 C C . GLY A 1 102 ? -1.894 8.265 2.765 1.00 83.31 102 GLY A C 1
ATOM 799 O O . GLY A 1 102 ? -1.259 7.956 1.755 1.00 83.31 102 GLY A O 1
ATOM 800 N N . ALA A 1 103 ? -1.940 9.526 3.206 1.00 86.25 103 ALA A N 1
ATOM 801 C CA . ALA A 1 103 ? -1.234 10.639 2.572 1.00 86.25 103 ALA A CA 1
ATOM 802 C C . ALA A 1 103 ? 0.299 10.476 2.583 1.00 86.25 103 ALA A C 1
ATOM 804 O O . ALA A 1 103 ? 0.961 10.839 1.605 1.00 86.25 103 ALA A O 1
ATOM 805 N N . ALA A 1 104 ? 0.865 9.898 3.649 1.00 87.56 104 ALA A N 1
ATOM 806 C CA . ALA A 1 104 ? 2.304 9.662 3.752 1.00 87.56 104 ALA A CA 1
ATOM 807 C C . ALA A 1 104 ? 2.765 8.646 2.695 1.00 87.56 104 ALA A C 1
ATOM 809 O O . ALA A 1 104 ? 3.698 8.919 1.937 1.00 87.56 104 ALA A O 1
ATOM 810 N N . LEU A 1 105 ? 2.030 7.538 2.551 1.00 88.56 105 LEU A N 1
ATOM 811 C CA . LEU A 1 105 ? 2.275 6.526 1.521 1.00 88.56 105 LEU A CA 1
ATOM 812 C C . LEU A 1 105 ? 2.212 7.105 0.100 1.00 88.56 105 LEU A C 1
ATOM 814 O O . LEU A 1 105 ? 3.103 6.844 -0.709 1.00 88.56 105 LEU A O 1
ATOM 818 N N . LEU A 1 106 ? 1.197 7.922 -0.207 1.00 87.12 106 LEU A N 1
ATOM 819 C CA . LEU A 1 106 ? 1.088 8.570 -1.522 1.00 87.12 106 LEU A CA 1
ATOM 820 C C . LEU A 1 106 ? 2.288 9.454 -1.838 1.00 87.12 106 LEU A C 1
ATOM 822 O O . LEU A 1 106 ? 2.802 9.412 -2.953 1.00 87.12 106 LEU A O 1
ATOM 826 N N . THR A 1 107 ? 2.722 10.250 -0.863 1.00 88.75 107 THR A N 1
ATOM 827 C CA . THR A 1 107 ? 3.824 11.200 -1.041 1.00 88.75 107 THR A CA 1
ATOM 828 C C . THR A 1 107 ? 5.115 10.464 -1.395 1.00 88.75 107 THR A C 1
ATOM 830 O O . THR A 1 107 ? 5.823 10.854 -2.327 1.00 88.75 107 THR A O 1
ATOM 833 N N . GLN A 1 108 ? 5.393 9.349 -0.713 1.00 89.75 108 GLN A N 1
ATOM 834 C CA . GLN A 1 108 ? 6.570 8.529 -1.004 1.00 89.75 108 GLN A CA 1
ATOM 835 C C . GLN A 1 108 ? 6.475 7.838 -2.366 1.00 89.75 108 GLN A C 1
ATOM 837 O O . GLN A 1 108 ? 7.455 7.819 -3.111 1.00 89.75 108 GLN A O 1
ATOM 842 N N . LEU A 1 109 ? 5.290 7.347 -2.737 1.00 87.19 109 LEU A N 1
ATOM 843 C CA . LEU A 1 109 ? 5.061 6.709 -4.034 1.00 87.19 109 LEU A CA 1
ATOM 844 C C . LEU A 1 109 ? 5.238 7.691 -5.205 1.00 87.19 109 LEU A C 1
ATOM 846 O O . LEU A 1 109 ? 5.782 7.341 -6.252 1.00 87.19 109 LEU A O 1
ATOM 850 N N . GLU A 1 110 ? 4.761 8.926 -5.052 1.00 86.88 110 GLU A N 1
ATOM 851 C CA . GLU A 1 110 ? 4.937 9.981 -6.052 1.00 86.88 110 GLU A CA 1
ATOM 852 C C . GLU A 1 110 ? 6.394 10.427 -6.169 1.00 86.88 110 GLU A C 1
ATOM 854 O O . GLU A 1 110 ? 6.866 10.664 -7.283 1.00 86.88 110 GLU A O 1
ATOM 859 N N . THR A 1 111 ? 7.102 10.492 -5.040 1.00 87.12 111 THR A N 1
ATOM 860 C CA . THR A 1 111 ? 8.535 10.804 -4.997 1.00 87.12 111 THR A CA 1
ATOM 861 C C . THR A 1 111 ? 9.336 9.745 -5.744 1.00 87.12 111 THR A C 1
ATOM 863 O O . THR A 1 111 ? 10.087 10.088 -6.650 1.00 87.12 111 THR A O 1
ATOM 866 N N . GLU A 1 112 ? 9.109 8.461 -5.453 1.00 84.56 112 GLU A N 1
ATOM 867 C CA . GLU A 1 112 ? 9.800 7.359 -6.129 1.00 84.56 112 GLU A CA 1
ATOM 868 C C . GLU A 1 112 ? 9.550 7.365 -7.641 1.00 84.56 112 GLU A C 1
ATOM 870 O O . GLU A 1 112 ? 10.496 7.334 -8.426 1.00 84.56 112 GLU A O 1
ATOM 875 N N . ARG A 1 113 ? 8.291 7.529 -8.066 1.00 82.44 113 ARG A N 1
ATOM 876 C CA . ARG A 1 113 ? 7.953 7.633 -9.494 1.00 82.44 113 ARG A CA 1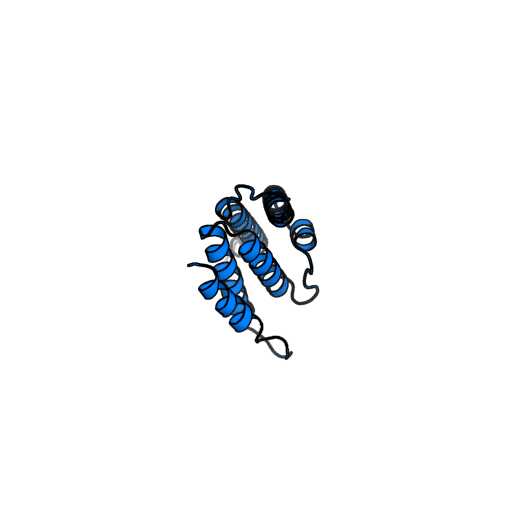
ATOM 877 C C . ARG A 1 113 ? 8.635 8.810 -10.182 1.00 82.44 113 ARG A C 1
ATOM 879 O O . ARG A 1 113 ? 8.957 8.711 -11.367 1.00 82.44 113 ARG A O 1
ATOM 886 N N . ARG A 1 114 ? 8.800 9.939 -9.486 1.00 80.88 114 ARG A N 1
ATOM 887 C CA . ARG A 1 114 ? 9.509 11.106 -10.023 1.00 80.88 114 ARG A CA 1
ATOM 888 C C . ARG A 1 114 ? 10.994 10.786 -10.180 1.00 80.88 114 ARG A C 1
ATOM 890 O O . ARG A 1 114 ? 11.527 11.041 -11.253 1.00 80.88 114 ARG A O 1
ATOM 897 N N . THR A 1 115 ? 11.614 10.164 -9.179 1.00 76.88 115 THR A N 1
ATOM 898 C CA . THR A 1 115 ? 13.017 9.729 -9.231 1.00 76.88 115 THR A CA 1
ATOM 899 C C . THR A 1 115 ? 13.268 8.744 -10.378 1.00 76.88 115 THR A C 1
ATOM 901 O O . THR A 1 115 ? 14.186 8.953 -11.162 1.00 76.88 115 THR A O 1
ATOM 904 N N . GLU A 1 116 ? 12.404 7.740 -10.562 1.00 69.62 116 GLU A N 1
ATOM 905 C CA . GLU A 1 116 ? 12.485 6.808 -11.701 1.00 69.62 116 GLU A CA 1
ATOM 906 C C . GLU A 1 116 ? 12.307 7.504 -13.064 1.00 69.62 116 GLU A C 1
ATOM 908 O O . GLU A 1 116 ? 12.822 7.037 -14.077 1.00 69.62 116 GLU A O 1
ATOM 913 N N . SER A 1 117 ? 11.540 8.598 -13.120 1.00 64.62 117 SER A N 1
ATOM 914 C CA . SER A 1 117 ? 11.336 9.356 -14.362 1.00 64.62 117 SER A CA 1
ATOM 915 C C . SER A 1 117 ? 12.556 10.206 -14.712 1.00 64.62 117 SER A C 1
ATOM 917 O O . SER A 1 117 ? 12.858 10.355 -15.890 1.00 64.62 117 SER A O 1
ATOM 919 N N . THR A 1 118 ? 13.261 10.732 -13.706 1.00 58.56 118 THR A N 1
ATOM 920 C CA . THR A 1 118 ? 14.525 11.456 -13.894 1.00 58.56 118 THR A CA 1
ATOM 921 C C . THR A 1 118 ? 15.631 10.530 -14.402 1.00 58.56 118 THR A C 1
ATOM 923 O O . THR A 1 118 ? 16.383 10.934 -15.278 1.00 58.56 118 THR A O 1
ATOM 926 N N . ASP A 1 119 ? 15.681 9.280 -13.936 1.00 55.62 119 ASP A N 1
ATOM 927 C CA . ASP A 1 119 ? 16.655 8.276 -14.399 1.00 55.62 119 ASP A CA 1
ATOM 928 C C . ASP A 1 119 ? 16.378 7.791 -15.840 1.00 55.62 119 ASP A C 1
ATOM 930 O O . ASP A 1 119 ? 17.289 7.470 -16.597 1.00 55.62 119 ASP A O 1
ATOM 934 N N . ARG A 1 120 ? 15.105 7.805 -16.266 1.00 50.56 120 ARG A N 1
ATOM 935 C CA . ARG A 1 120 ? 14.679 7.464 -17.638 1.00 50.56 120 ARG A CA 1
ATOM 936 C C . ARG A 1 120 ? 14.739 8.616 -18.636 1.00 50.56 120 ARG A C 1
ATOM 938 O O . ARG A 1 120 ? 14.324 8.413 -19.777 1.00 50.56 120 ARG A O 1
ATOM 945 N N . GLN A 1 121 ? 15.211 9.799 -18.250 1.00 41.06 121 GLN A N 1
ATOM 946 C CA . GLN A 1 121 ? 15.613 10.801 -19.232 1.00 41.06 121 GLN A CA 1
ATOM 947 C C . GLN A 1 121 ? 17.078 10.543 -19.600 1.00 41.06 121 GLN A C 1
ATOM 949 O O . GLN A 1 121 ? 17.959 11.013 -18.880 1.00 41.06 121 GLN A O 1
ATOM 954 N N . PRO A 1 122 ? 17.381 9.834 -20.708 1.00 44.22 122 PRO A N 1
ATOM 955 C CA . PRO A 1 122 ? 18.671 10.044 -21.330 1.00 44.22 122 PRO A CA 1
ATOM 956 C C . PRO A 1 122 ? 18.694 11.516 -21.733 1.00 44.22 122 PRO A C 1
ATOM 958 O O . PRO A 1 122 ? 17.776 11.984 -22.396 1.00 44.22 122 PRO A O 1
ATOM 961 N N . GLU A 1 123 ? 19.682 12.259 -21.256 1.00 48.31 123 GLU A N 1
ATOM 962 C CA . GLU A 1 123 ? 20.664 12.850 -22.165 1.00 48.31 123 GLU A CA 1
ATOM 963 C C . GLU A 1 123 ? 20.132 13.589 -23.423 1.00 48.31 123 GLU A C 1
ATOM 965 O O . GLU A 1 123 ? 20.855 13.731 -24.396 1.00 48.31 123 GLU A O 1
ATOM 970 N N . GLU A 1 124 ? 18.912 14.134 -23.444 1.00 45.91 124 GLU A N 1
ATOM 971 C CA . GLU A 1 124 ? 18.458 15.079 -24.484 1.00 45.91 124 GLU A CA 1
ATOM 972 C C . GLU A 1 124 ? 18.865 16.522 -24.128 1.00 45.91 124 GLU A C 1
ATOM 974 O O . GLU A 1 124 ? 18.332 17.503 -24.641 1.00 45.91 124 GLU A O 1
ATOM 979 N N . ALA A 1 125 ? 19.829 16.650 -23.214 1.00 49.22 125 ALA A N 1
ATOM 980 C CA . ALA A 1 125 ? 20.424 17.906 -22.788 1.00 49.22 125 ALA A CA 1
ATOM 981 C C . ALA A 1 125 ? 21.957 17.856 -22.745 1.00 49.22 125 ALA A C 1
ATOM 983 O O . ALA A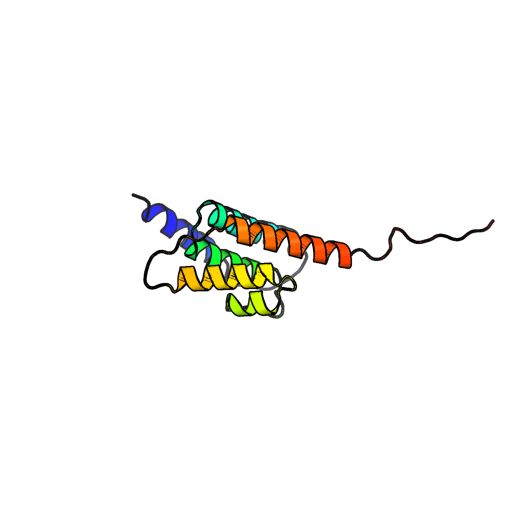 1 125 ? 22.555 18.706 -22.093 1.00 49.22 125 ALA A O 1
ATOM 984 N N . ILE A 1 126 ? 22.610 16.913 -23.438 1.00 55.06 126 ILE A N 1
ATOM 985 C CA . ILE A 1 126 ? 24.048 17.016 -23.718 1.00 55.06 126 ILE A CA 1
ATOM 986 C C . ILE A 1 126 ? 24.327 16.568 -25.157 1.00 55.06 126 ILE A C 1
ATOM 988 O O . ILE A 1 126 ? 24.613 15.412 -25.441 1.00 55.06 126 ILE A O 1
ATOM 992 N N . ALA A 1 127 ? 24.332 17.541 -26.063 1.00 52.25 127 ALA A N 1
ATOM 993 C CA . ALA A 1 127 ? 25.300 17.537 -27.151 1.00 52.25 127 ALA A CA 1
ATOM 994 C C . ALA A 1 127 ? 25.981 18.916 -27.237 1.00 52.25 127 ALA A C 1
ATOM 996 O O . ALA A 1 127 ? 25.613 19.734 -28.078 1.00 52.25 127 ALA A O 1
ATOM 997 N N . PRO A 1 128 ? 26.963 19.238 -26.373 1.00 69.69 128 PRO A N 1
ATOM 998 C CA . PRO A 1 128 ? 27.978 20.208 -26.716 1.00 69.69 128 PRO A CA 1
ATOM 999 C C . PRO A 1 128 ? 29.032 19.493 -27.571 1.00 69.69 128 PRO A C 1
ATOM 1001 O O . PRO A 1 128 ? 29.592 18.486 -27.143 1.00 69.69 128 PRO A O 1
ATOM 1004 N N . LEU A 1 129 ? 29.274 20.013 -28.779 1.00 48.34 129 LEU A N 1
ATOM 1005 C CA . LEU A 1 129 ? 30.586 20.399 -29.336 1.00 48.34 129 LEU A CA 1
ATOM 1006 C C . LEU A 1 129 ? 30.522 20.494 -30.886 1.00 48.34 129 LEU A C 1
ATOM 1008 O O . LEU A 1 129 ? 30.390 19.482 -31.563 1.00 48.34 129 LEU A O 1
ATOM 1012 N N . HIS A 1 130 ? 30.582 21.754 -31.368 1.00 43.66 130 HIS A N 1
ATOM 1013 C CA . HIS A 1 130 ? 31.175 22.376 -32.592 1.00 43.66 130 HIS A CA 1
ATOM 1014 C C . HIS A 1 130 ? 31.912 21.486 -33.640 1.00 43.66 130 HIS A C 1
ATOM 1016 O O . HIS A 1 130 ? 32.353 20.413 -33.246 1.00 43.66 130 HIS A O 1
ATOM 1022 N N . PRO A 1 131 ? 32.227 21.909 -34.907 1.00 60.22 131 PRO A N 1
ATOM 1023 C CA . PRO A 1 131 ? 32.250 23.259 -35.523 1.00 60.22 131 PRO A CA 1
ATOM 1024 C C . PRO A 1 131 ? 31.674 23.346 -36.974 1.00 60.22 131 PRO A C 1
ATOM 1026 O O . PRO A 1 131 ? 31.278 22.345 -37.567 1.00 60.22 131 PRO A O 1
ATOM 1029 N N . GLY A 1 132 ? 31.685 24.548 -37.563 1.00 49.41 132 GLY A N 1
ATOM 1030 C CA . GLY A 1 132 ? 31.543 24.819 -39.000 1.00 49.41 132 GLY A CA 1
ATOM 1031 C C . GLY A 1 132 ? 32.234 26.129 -39.348 1.00 49.41 132 GLY A C 1
ATOM 1032 O O . GLY A 1 132 ? 32.037 27.084 -38.563 1.00 49.41 132 GLY A O 1
#

Secondary structure (DSSP, 8-state):
--HHHHHHHHHHHSS----------HHHHHHHHHHHHHHHHHTT-HHHHHHHHHHHHHHH-SSS---SHHHHHHH-S-HHHHHHHHHHHHHHH-SS-----HHHHHHHHHHHHHHHHHHT---TT-------

Foldseek 3Di:
DPVVVVVVVVVVVVPDPDDDDDDDPLVVQLVVLLVQLVVCLVVQPLVSNQVSVQSNQCSVCVPDRDPGLCVVLVVQPDPQLNVLSVVSVCCVPPPDHDRRRSVSNSVSVVVSVVVVVVVPDPDPPDDDDDDD

=== Feature glossary ===
The record interleaves many kinds of information about one protein. Here is each kind framed as the question it answers.

Q: What are the backbone torsion angles?
A: φ (phi) and ψ (psi) are the two rotatable backbone dihedrals per residue: φ is the C(i-1)–N–Cα–C torsion, ψ is the N–Cα–C–N(i+1) torsion, both in degrees on (−180°, 180°]. α-helical residues cluster near (−60°, −45°); β-strand residues near (−120°, +130°). A Ramachandran plot is simply a scatter of (φ, ψ) for every residue.

Q: What is the amino-acid chain?
A: This is the polypeptide sequence — one letter per residue, N-terminus first. Length ranges from a few dozen residues for small domains to over a thousand for large multi-domain proteins.

Q: How mobile is each atom in the crystal?
A: For experimental (PDB) structures, the B-factor (temperature factor) quantifies the positional spread of each atom in the crystal — a combination of thermal vibration and static disorder — in units of Å². High B-factors mark flexible loops or poorly resolved regions; low B-factors mark the rigid, well-ordered core.

Q: Are the domains correctly placed relative to each other?
A: Predicted Aligned Error (PAE) is an AlphaFold confidence matrix: entry (i, j) is the expected error in the position of residue j, in ångströms, when the prediction is superimposed on the true structure at residue i. Low PAE within a block of residues means that block is internally rigid and well-predicted; high PAE between two blocks means their relative placement is uncertain even if each block individually is confident.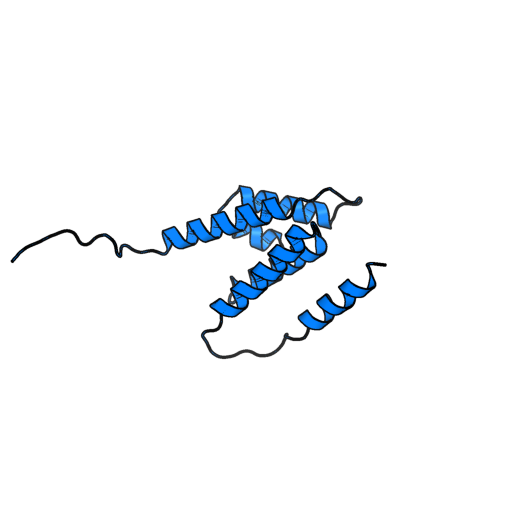

Q: How confident is the AlphaFold model at each residue?
A: pLDDT is the predicted lDDT-Cα score: AlphaFold's confidence that the local environment of each residue (all inter-atomic distances within 15 Å) is correctly placed. It is a per-residue number between 0 and 100, with higher meaning more reliable.

Q: What family and function is it annotated with?
A: Functional annotations link the protein to curated databases. InterPro entries identify conserved domains and families by matching the sequence against member-database signatures (Pfam, PROSITE, CDD, …). Gene Ontology (GO) terms describe molecular function, biological process, and cellular component in a controlled vocabulary. CATH places the structure in a hierarchical fold classification (Class/Architecture/Topology/Homologous-superfamily). The organism is the source species.

Q: How big and how compact is the whole molecule?
A: Three whole-structure scalars: the radius of gyration (RMS distance of Cα from centroid, in Å), the count of Cα–Cα contacts (pairs closer than 8 Å and separated by more than four residues in sequence — i.e. tertiary, not local, contacts), and the bounding-box dimensions. Together they distinguish compact globular folds from extended fibres or disordered chains.

Q: What known structures does this most resemble?
A: The Foldseek neighbor list gives the closest experimentally determined structures in the PDB, ranked by structural alignment. TM-score near 1 means near-identical fold; near 0.3 means only rough topology match. This is how one finds what a novel AlphaFold prediction most resembles in the solved-structure universe.

Q: Which residues are buried vs exposed?
A: SASA measures how much of the protein is reachable by solvent. It is computed by rolling a water-sized probe over the atomic surface and summing the exposed area (Å²). Per-residue SASA distinguishes core (buried, low SASA) from surface (exposed, high SASA) residues; total SASA is a whole-molecule size measure.

Q: Which residues are in helices, strands, or loops?
A: Eight-state secondary structure (DSSP): H is the canonical α-helix, G the tighter 3₁₀-helix, I the wider π-helix; E/B are β-structure, T and S are turns and bends, and '-' is everything else. DSSP derives these from the pattern of main-chain N–H···O=C hydr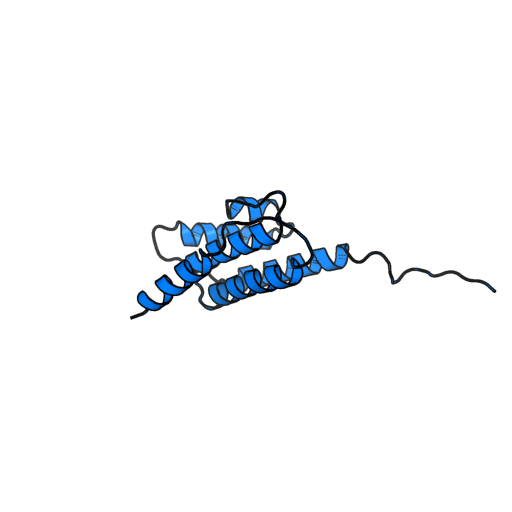ogen bonds, not from the sequence.

Q: Where is each backbone atom in 3D?
A: Structure coordinates are given as an mmCIF _atom_site loop: one row per atom with element, residue name, chain id, sequence number, and x/y/z position in Å. Only the four main-chain atoms per residue are included here; side chains are omitted to keep the record compact.

Q: What if only a Cα trace is available?
A: Three-state secondary structure (P-SEA) collapses the eight DSSP classes into helix (a), strand (b), and coil (c). P-SEA assigns these from Cα geometry alone — distances and angles — without requiring backbone oxygens, so it works on any Cα trace.

Q: What do the rendered images show?
A: The six renders are orthographic views along the three Cartesian axes in both directions. Representation (cartoon, sticks, or surface) and color scheme (sequence-rainbow or by-chain) vary across proteins so the training set covers all the common visualization conventions.

Q: What does the local fold look like, residue by residue?
A: Foldseek's 3Di representation compresses backbone geometry into a per-residue letter drawn from a learned twenty-state alphabet. It captures the tertiary interaction pattern around each residue — which residues are packed against it in space, regardless of where they are in sequence.

Q: What do the diagnostic plots show?
A: The contact map is a binary N×N matrix image: pixel (i, j) is dark where Cα_i and Cα_j are within 8 Å and |i−j|>4. Because the |i−j|>4 filter removes local helical contacts, off-diagonal stripes parallel to the main diagonal indicate parallel β-sheets; stripes perpendicular to it indicate antiparallel β-sheets. The Ramachandran plot scatters every residue's (φ, ψ) pair against the sterically allowed regions. The PAE heatmap renders the predicted-aligned-error matrix.